Protein AF-A0A3D3LRG5-F1 (afdb_mon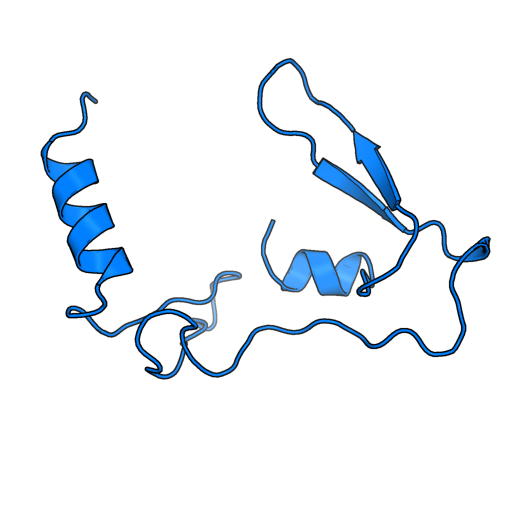omer_lite)

Secondary structure (DSSP, 8-state):
-HHHHHHHTT-BTT--EEEE--TTS--EEEEE-GGG--TTPPBP---SB-TTT-PBEE--TT-SS-EE--TT-HHHHHHHHHHHH---

pLDDT: mean 94.07, std 5.76, range [65.31, 98.56]

Radius of gyration: 16.62 Å; chains: 1; bounding box: 34×34×42 Å

Sequence (88 aa):
HNFDEIERLDIRIGDYVKIEKGGDVIPKVTEVIKDKRSKDLKKYSAPDNCPVCGSKLEKPEDEVNYYCINFNCPAQVQGRIEHFVSRD

Structure (mmCIF, N/CA/C/O backbone):
data_AF-A0A3D3LRG5-F1
#
_entry.id   AF-A0A3D3LRG5-F1
#
loop_
_atom_site.group_PDB
_atom_site.id
_atom_site.type_symbol
_atom_site.label_atom_id
_atom_site.label_alt_id
_atom_site.label_comp_id
_atom_site.label_asym_id
_atom_site.label_entity_id
_atom_site.label_seq_id
_atom_site.pdbx_PDB_ins_code
_atom_site.Cartn_x
_atom_site.Cartn_y
_atom_site.Cartn_z
_atom_site.occupancy
_atom_site.B_iso_or_equiv
_atom_site.auth_seq_id
_atom_site.auth_comp_id
_atom_site.auth_asym_id
_atom_site.auth_atom_id
_atom_site.pdbx_PDB_model_num
ATOM 1 N N . HIS A 1 1 ? -0.672 7.027 -0.207 1.00 86.94 1 HIS A N 1
ATOM 2 C CA . HIS A 1 1 ? -1.104 6.593 1.136 1.00 86.94 1 HIS A CA 1
ATOM 3 C C . HIS A 1 1 ? -0.369 5.361 1.638 1.00 86.94 1 HIS A C 1
ATOM 5 O O . HIS A 1 1 ? 0.136 5.513 2.720 1.00 86.94 1 HIS A O 1
ATOM 11 N N . ASN A 1 2 ? -0.208 4.250 0.902 1.00 94.19 2 ASN A N 1
ATOM 12 C CA . ASN A 1 2 ? 0.555 3.044 1.318 1.00 94.19 2 ASN A CA 1
ATOM 13 C C . ASN A 1 2 ? -0.077 2.200 2.456 1.00 94.19 2 ASN A C 1
ATOM 15 O O . ASN A 1 2 ? -1.123 2.551 3.002 1.00 94.19 2 ASN A O 1
ATOM 19 N N . PHE A 1 3 ? 0.517 1.029 2.723 1.00 94.62 3 PHE A N 1
ATOM 20 C CA . PHE A 1 3 ? 0.012 0.054 3.701 1.00 94.62 3 PHE A CA 1
ATOM 21 C C . PHE A 1 3 ? 0.312 0.439 5.151 1.00 94.62 3 PHE A C 1
ATOM 23 O O . PHE A 1 3 ? -0.474 0.103 6.033 1.00 94.62 3 PHE A O 1
ATOM 30 N N . ASP A 1 4 ? 1.381 1.195 5.389 1.00 93.38 4 ASP A N 1
ATOM 31 C CA . ASP A 1 4 ? 1.723 1.689 6.722 1.00 93.38 4 ASP A CA 1
ATOM 32 C C . ASP A 1 4 ? 0.638 2.674 7.204 1.00 93.38 4 ASP A C 1
ATOM 34 O O . ASP A 1 4 ? 0.258 2.668 8.371 1.00 93.38 4 ASP A O 1
ATOM 38 N N . GLU A 1 5 ? 0.036 3.455 6.296 1.00 95.06 5 GLU A N 1
ATOM 39 C CA . GLU A 1 5 ? -1.099 4.334 6.614 1.00 95.06 5 GLU A CA 1
ATOM 40 C C . GLU A 1 5 ? -2.396 3.563 6.911 1.00 95.06 5 GLU A C 1
ATOM 42 O O . GLU A 1 5 ? -3.154 3.943 7.807 1.00 95.06 5 GLU A O 1
ATOM 47 N N . ILE A 1 6 ? -2.643 2.459 6.192 1.00 95.81 6 ILE A N 1
ATOM 48 C CA . ILE A 1 6 ? -3.759 1.543 6.484 1.00 95.81 6 ILE A CA 1
ATOM 49 C C . ILE A 1 6 ? -3.610 0.989 7.902 1.00 95.81 6 ILE A C 1
ATOM 51 O O . ILE A 1 6 ? -4.585 0.971 8.656 1.00 95.81 6 ILE A O 1
ATOM 55 N N . GLU A 1 7 ? -2.399 0.574 8.278 1.00 95.06 7 GLU A N 1
ATOM 56 C CA . GLU A 1 7 ? -2.106 0.070 9.618 1.00 95.06 7 GLU A CA 1
ATOM 57 C C . GLU A 1 7 ? -2.211 1.169 10.682 1.00 95.06 7 GLU A C 1
ATOM 59 O O . GLU A 1 7 ? -2.870 0.965 11.704 1.00 95.06 7 GLU A O 1
ATOM 64 N N . ARG A 1 8 ? -1.649 2.358 10.426 1.00 95.25 8 ARG A N 1
ATOM 65 C CA . ARG A 1 8 ? -1.696 3.511 11.339 1.00 95.25 8 ARG A CA 1
ATOM 66 C C . ARG A 1 8 ? -3.129 3.923 11.672 1.00 95.25 8 ARG A C 1
ATOM 68 O O . ARG A 1 8 ? -3.427 4.251 12.820 1.00 95.25 8 ARG A O 1
ATOM 75 N N . LEU A 1 9 ? -4.016 3.911 10.678 1.00 95.69 9 LEU A N 1
ATOM 76 C CA . LEU A 1 9 ? -5.440 4.208 10.851 1.00 95.69 9 LEU A CA 1
ATOM 77 C C . LEU A 1 9 ? -6.260 2.985 11.315 1.00 95.69 9 LEU A C 1
ATOM 79 O O . LEU A 1 9 ? -7.432 3.143 11.662 1.00 95.69 9 LEU A O 1
ATOM 83 N N . ASP A 1 10 ? -5.656 1.790 11.361 1.00 95.75 10 ASP A N 1
ATOM 84 C CA . ASP A 1 10 ? -6.300 0.487 11.594 1.00 95.75 10 ASP A CA 1
ATOM 85 C C . ASP A 1 10 ? -7.525 0.296 10.688 1.00 95.75 10 ASP A C 1
ATOM 87 O O . ASP A 1 10 ? -8.587 -0.104 11.157 1.00 95.75 10 ASP A O 1
ATOM 91 N N . ILE A 1 11 ? -7.399 0.625 9.398 1.00 96.44 11 ILE A N 1
ATOM 92 C CA . ILE A 1 11 ? -8.485 0.481 8.420 1.00 96.44 11 ILE A CA 1
ATOM 93 C C . ILE A 1 11 ? -8.723 -1.000 8.129 1.00 96.44 11 ILE A C 1
ATOM 95 O O . ILE A 1 11 ? -7.801 -1.764 7.832 1.00 96.44 11 ILE A O 1
ATOM 99 N N . ARG A 1 12 ? -9.994 -1.399 8.170 1.00 96.75 12 ARG A N 1
ATOM 100 C CA . ARG A 1 12 ? -10.443 -2.758 7.867 1.00 96.75 12 ARG A CA 1
ATOM 101 C C . ARG A 1 12 ? -11.499 -2.746 6.779 1.00 96.75 12 ARG A C 1
ATOM 103 O O . ARG A 1 12 ? -12.259 -1.790 6.626 1.00 96.75 12 ARG A O 1
ATOM 110 N N . ILE A 1 13 ? -11.573 -3.837 6.024 1.00 94.75 13 ILE A N 1
ATOM 111 C CA . ILE A 1 13 ? -12.618 -3.999 5.010 1.00 94.75 13 ILE A CA 1
ATOM 112 C C . ILE A 1 13 ? -13.976 -4.027 5.718 1.00 94.75 13 ILE A C 1
ATOM 114 O O . ILE A 1 13 ? -14.188 -4.842 6.613 1.00 94.75 13 ILE A O 1
ATOM 118 N N . GLY A 1 14 ? -14.881 -3.138 5.306 1.00 94.44 14 GLY A N 1
ATO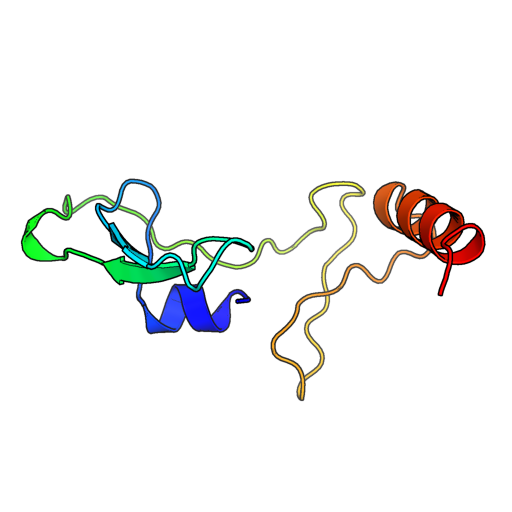M 119 C CA . GLY A 1 14 ? -16.212 -2.977 5.900 1.00 94.44 14 GLY A CA 1
ATOM 120 C C . GLY A 1 14 ? -16.317 -1.897 6.981 1.00 94.44 14 GLY A C 1
ATOM 121 O O . GLY A 1 14 ? -17.409 -1.694 7.507 1.00 94.44 14 GLY A O 1
ATOM 122 N N . ASP A 1 15 ? -15.228 -1.197 7.318 1.00 96.69 15 ASP A N 1
ATOM 123 C CA . ASP A 1 15 ? -15.284 -0.071 8.255 1.00 96.69 15 ASP A CA 1
ATOM 124 C C . ASP A 1 15 ? -16.091 1.117 7.702 1.00 96.69 15 ASP A C 1
ATOM 126 O O . ASP A 1 15 ? -16.058 1.434 6.511 1.00 96.69 15 ASP A O 1
ATOM 130 N N . TYR A 1 16 ? -16.742 1.845 8.611 1.00 96.94 16 TYR A N 1
ATOM 131 C CA . TYR A 1 16 ? -17.198 3.208 8.348 1.00 96.94 16 TYR A CA 1
ATOM 132 C C . TYR A 1 16 ? -16.030 4.176 8.543 1.00 96.94 16 TYR A C 1
ATOM 134 O O . TYR A 1 16 ? -15.355 4.137 9.572 1.00 96.94 16 TYR A O 1
ATOM 142 N N . VAL A 1 17 ? -15.818 5.083 7.591 1.00 96.69 17 VAL A N 1
ATOM 143 C CA . VAL A 1 17 ? -14.685 6.019 7.598 1.00 96.69 17 VAL A CA 1
ATOM 144 C C . VAL A 1 17 ? -15.135 7.456 7.370 1.00 96.69 17 VAL A C 1
ATOM 146 O O . VAL A 1 17 ? -16.170 7.696 6.745 1.00 96.69 17 VAL A O 1
ATOM 149 N N . LYS A 1 18 ? -14.347 8.420 7.855 1.00 96.19 18 LYS A N 1
ATOM 150 C CA . LYS A 1 18 ? -14.456 9.813 7.408 1.00 96.19 18 LYS A CA 1
ATOM 151 C C . LYS A 1 18 ? -13.533 10.045 6.220 1.00 96.19 18 LYS A C 1
ATOM 153 O O . LYS A 1 18 ? -12.401 9.560 6.185 1.00 96.19 18 LYS A O 1
ATOM 158 N N . ILE A 1 19 ? -14.048 10.790 5.250 1.00 95.00 19 ILE A N 1
ATOM 159 C CA . ILE A 1 19 ? -13.356 11.131 4.013 1.00 95.00 19 ILE A CA 1
ATOM 160 C C . ILE A 1 19 ? -13.268 12.651 3.938 1.00 95.00 19 ILE A C 1
ATOM 162 O O . ILE A 1 19 ? -14.251 13.347 4.186 1.00 95.00 19 ILE A O 1
ATOM 166 N N . GLU A 1 20 ? -12.097 13.157 3.581 1.00 93.38 20 GLU A N 1
ATOM 167 C CA . GLU A 1 20 ? -11.849 14.575 3.346 1.00 93.38 20 GLU A CA 1
ATOM 168 C C . GLU A 1 20 ? -11.494 14.790 1.875 1.00 93.38 20 GLU A C 1
ATOM 170 O O . GLU A 1 20 ? -10.662 14.073 1.310 1.00 93.38 20 GLU A O 1
ATOM 175 N N . LYS A 1 21 ? -12.117 15.792 1.249 1.00 88.19 21 LYS A N 1
ATOM 176 C CA . LYS A 1 21 ? -11.781 16.231 -0.105 1.00 88.19 21 LYS A CA 1
ATOM 177 C C . LYS A 1 21 ? -10.927 17.497 -0.011 1.00 88.19 21 LYS A C 1
ATOM 179 O O . LYS A 1 21 ? -11.439 18.562 0.321 1.00 88.19 21 LYS A O 1
ATOM 184 N N . GLY A 1 22 ? -9.633 17.383 -0.301 1.00 75.56 22 GLY A N 1
ATOM 185 C CA . GLY A 1 22 ? -8.757 18.543 -0.469 1.00 75.56 22 GLY A CA 1
ATOM 186 C C . GLY A 1 22 ? -8.868 19.090 -1.89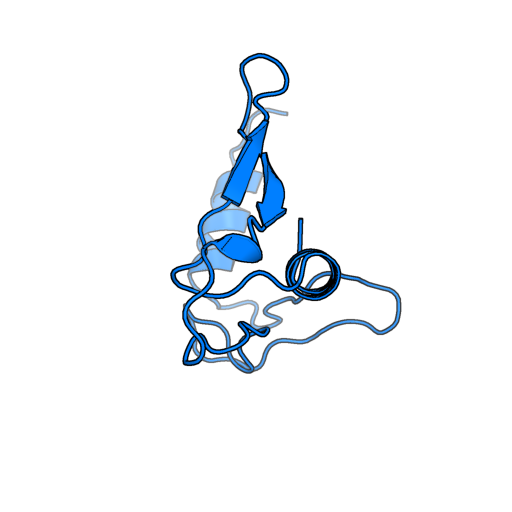3 1.00 75.56 22 GLY A C 1
ATOM 187 O O . GLY A 1 22 ? -8.283 18.518 -2.810 1.00 75.56 22 GLY A O 1
ATOM 188 N N . GLY A 1 23 ? -9.631 20.166 -2.098 1.00 76.00 23 GLY A N 1
ATOM 189 C CA . GLY A 1 23 ? -9.844 20.752 -3.430 1.00 76.00 23 GLY A CA 1
ATOM 190 C C . GLY A 1 23 ? -10.593 19.817 -4.393 1.00 76.00 23 GLY A C 1
ATOM 191 O O . GLY A 1 23 ? -11.543 19.146 -3.990 1.00 76.00 23 GLY A O 1
ATOM 192 N N . ASP A 1 24 ? -10.174 19.759 -5.662 1.00 74.56 24 ASP A N 1
ATOM 193 C CA . ASP A 1 24 ? -10.827 18.966 -6.723 1.00 74.56 24 ASP A CA 1
ATOM 194 C C . ASP A 1 24 ? -10.085 17.683 -7.140 1.00 74.56 24 ASP A C 1
ATOM 196 O O . ASP A 1 24 ? -10.442 17.073 -8.141 1.00 74.56 24 ASP A O 1
ATOM 200 N N . VAL A 1 25 ? -9.081 17.236 -6.375 1.00 77.88 25 VAL A N 1
ATOM 201 C CA . VAL A 1 25 ? -8.142 16.191 -6.831 1.00 77.88 25 VAL A CA 1
ATOM 202 C C . VAL A 1 25 ? -8.602 14.767 -6.475 1.00 77.88 25 VAL A C 1
ATOM 204 O O . VAL A 1 25 ? -9.284 14.136 -7.270 1.00 77.88 25 VAL A O 1
ATOM 207 N N . ILE A 1 26 ? -8.272 14.208 -5.310 1.00 87.19 26 ILE A N 1
ATOM 208 C CA . ILE A 1 26 ? -8.712 12.855 -4.910 1.00 87.19 26 ILE A CA 1
ATOM 209 C C . ILE A 1 26 ? -9.033 12.889 -3.409 1.00 87.19 26 ILE A C 1
ATOM 211 O O . ILE A 1 26 ? -8.197 13.364 -2.637 1.00 87.19 26 ILE A O 1
ATOM 215 N N . PRO A 1 27 ? -10.217 12.423 -2.962 1.00 91.88 27 PRO A N 1
ATOM 216 C CA . PRO A 1 27 ? -10.531 12.352 -1.538 1.00 91.88 27 PRO A CA 1
ATOM 217 C C . PRO A 1 27 ? -9.635 11.351 -0.799 1.00 91.88 27 PRO A C 1
ATOM 219 O O . PRO A 1 27 ? -9.278 10.306 -1.343 1.00 91.88 27 PRO A O 1
ATOM 222 N N . LYS A 1 28 ? -9.330 11.631 0.469 1.00 92.44 28 LYS A N 1
ATOM 223 C CA . LYS A 1 28 ? -8.541 10.749 1.343 1.00 92.44 28 LYS A CA 1
ATOM 224 C C . LYS A 1 28 ? -9.341 10.322 2.568 1.00 92.44 28 LYS A C 1
ATOM 226 O O . LYS A 1 28 ? -10.155 11.087 3.082 1.00 92.44 28 LYS A O 1
ATOM 231 N N . VAL A 1 29 ? -9.077 9.114 3.059 1.00 95.31 29 VAL A N 1
ATOM 232 C CA . VAL A 1 29 ? -9.579 8.659 4.361 1.00 95.31 29 VAL A CA 1
ATOM 233 C C . VAL A 1 29 ? -8.770 9.340 5.461 1.00 95.31 29 VAL A C 1
ATOM 235 O O . VAL A 1 29 ? -7.542 9.329 5.410 1.00 95.31 29 VAL A O 1
ATOM 238 N N . THR A 1 30 ? -9.446 9.935 6.443 1.00 95.38 30 THR A N 1
ATOM 239 C CA . THR A 1 30 ? -8.790 10.625 7.567 1.00 95.38 30 THR A CA 1
ATOM 240 C C . THR A 1 30 ? -8.864 9.840 8.868 1.00 95.38 30 THR A C 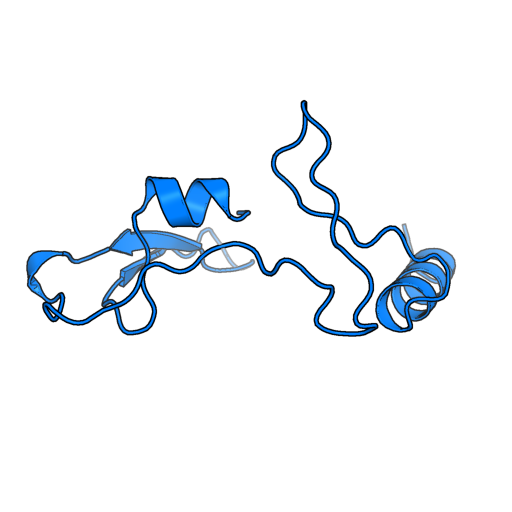1
ATOM 242 O O . THR A 1 30 ? -7.925 9.887 9.660 1.00 95.38 30 THR A O 1
ATOM 245 N N . GLU A 1 31 ? -9.947 9.093 9.088 1.00 96.00 31 GLU A N 1
ATOM 246 C CA . GLU A 1 31 ? -10.128 8.272 10.285 1.00 96.00 31 GLU A CA 1
ATOM 247 C C . GLU A 1 31 ? -11.188 7.179 10.103 1.00 96.00 31 GLU A C 1
ATOM 249 O O . GLU A 1 31 ? -12.099 7.292 9.276 1.00 96.00 31 GLU A O 1
ATOM 254 N N . VAL A 1 32 ? -11.090 6.136 10.931 1.00 97.19 32 VAL A N 1
ATOM 255 C CA . VAL A 1 32 ? -12.118 5.100 11.071 1.00 97.19 32 VAL A CA 1
ATOM 256 C C . VAL A 1 32 ? -13.074 5.447 12.210 1.00 97.19 32 VAL A C 1
ATOM 258 O O . VAL A 1 32 ? -12.649 5.749 13.325 1.00 97.19 32 VAL A O 1
ATOM 261 N N . ILE A 1 33 ? -14.376 5.310 11.965 1.00 96.81 33 ILE A N 1
ATOM 262 C CA . ILE A 1 33 ? -15.430 5.473 12.970 1.00 96.81 33 ILE A CA 1
ATOM 263 C C . ILE A 1 33 ? -15.549 4.175 13.781 1.00 96.81 33 ILE A C 1
ATOM 265 O O . ILE A 1 33 ? -16.427 3.342 13.541 1.00 96.81 33 ILE A O 1
ATOM 269 N N . LYS A 1 34 ? -14.641 3.995 14.746 1.00 94.06 34 LYS A N 1
ATOM 270 C CA . LYS A 1 34 ? -14.509 2.757 15.539 1.00 94.06 34 LYS A CA 1
ATOM 271 C C . LYS A 1 34 ? -15.788 2.363 16.285 1.00 94.06 34 LYS A C 1
ATOM 273 O O . LYS A 1 34 ? -16.052 1.174 16.419 1.00 94.06 34 LYS A O 1
ATOM 278 N N . ASP A 1 35 ? -16.620 3.324 16.679 1.00 95.50 35 ASP A N 1
ATOM 279 C CA . ASP A 1 35 ? -17.892 3.061 17.371 1.00 95.50 35 ASP A CA 1
ATOM 280 C C . ASP A 1 35 ? -18.907 2.289 16.512 1.00 95.50 35 ASP A C 1
ATOM 282 O O . ASP A 1 35 ? -19.817 1.653 17.039 1.00 95.50 35 ASP A O 1
ATOM 286 N N . LYS A 1 36 ? -18.756 2.323 15.181 1.00 95.31 36 LYS A N 1
ATOM 287 C CA . LYS A 1 36 ? -19.606 1.589 14.229 1.00 95.31 36 LYS A CA 1
ATOM 288 C C . LYS A 1 36 ? -18.965 0.296 13.724 1.00 95.31 36 LYS A C 1
ATOM 290 O O . LYS A 1 36 ? -19.509 -0.347 12.826 1.00 95.31 36 LYS A O 1
ATOM 295 N N . ARG A 1 37 ? -17.800 -0.079 14.255 1.00 95.25 37 ARG A N 1
ATOM 296 C CA . ARG A 1 37 ? -17.044 -1.238 13.785 1.00 95.25 37 ARG A CA 1
ATOM 297 C C . ARG A 1 37 ? -17.670 -2.540 14.282 1.00 95.25 37 ARG A C 1
ATOM 299 O O . ARG A 1 37 ? -17.835 -2.746 15.483 1.00 95.25 37 ARG A O 1
ATOM 306 N N . SER A 1 38 ? -17.938 -3.457 13.352 1.00 92.19 38 SER A N 1
ATOM 307 C CA . SER A 1 38 ? -18.284 -4.840 13.697 1.00 92.19 38 SER A CA 1
ATOM 308 C C . SER A 1 38 ? -17.071 -5.578 14.277 1.00 92.19 38 SER A C 1
ATOM 310 O O . SER A 1 38 ? -15.933 -5.349 13.863 1.00 92.19 38 SER A O 1
ATOM 312 N N . LYS A 1 39 ? -17.299 -6.492 15.224 1.00 88.25 39 LYS A N 1
ATOM 313 C CA . LYS A 1 39 ? -16.223 -7.216 15.926 1.00 88.25 39 LYS A CA 1
ATOM 314 C C . LYS A 1 39 ? -15.402 -8.127 15.008 1.00 88.25 39 LYS A C 1
ATOM 316 O O . LYS A 1 39 ? -14.233 -8.369 15.291 1.00 88.25 39 LYS A O 1
ATOM 321 N N . ASP A 1 40 ? -15.983 -8.556 13.892 1.00 92.06 40 ASP A N 1
ATOM 322 C CA . ASP A 1 40 ? -15.422 -9.619 13.052 1.00 92.06 40 ASP A CA 1
ATOM 323 C C . ASP A 1 40 ? -14.627 -9.086 11.847 1.00 92.06 40 ASP A C 1
ATOM 325 O O . ASP A 1 40 ? -14.217 -9.849 10.968 1.00 92.06 40 ASP A O 1
ATOM 329 N N . LEU A 1 41 ? -14.398 -7.767 11.781 1.00 94.44 41 LEU A N 1
ATOM 330 C CA . LEU A 1 41 ? -13.657 -7.166 10.676 1.00 94.44 41 LEU A CA 1
ATOM 331 C C . LEU A 1 41 ? -12.164 -7.496 10.764 1.00 94.44 41 LEU A C 1
ATOM 333 O O . LEU A 1 41 ? -11.494 -7.249 11.777 1.00 94.44 41 LEU A O 1
ATOM 337 N N . LYS A 1 42 ? -11.636 -8.014 9.655 1.00 91.50 42 LYS A N 1
ATOM 338 C CA . LYS A 1 42 ? -10.237 -8.420 9.508 1.00 91.50 42 LYS A CA 1
ATOM 339 C C . LYS A 1 42 ? -9.362 -7.234 9.122 1.00 91.50 42 LYS A C 1
ATOM 341 O O . LYS A 1 42 ? -9.758 -6.398 8.312 1.00 91.50 42 LYS A O 1
ATOM 346 N N . LYS A 1 43 ? -8.154 -7.194 9.687 1.00 91.94 43 LYS A N 1
ATOM 347 C CA . LYS A 1 43 ? -7.113 -6.261 9.248 1.00 91.94 43 LYS A CA 1
ATOM 348 C C . LYS A 1 43 ? -6.773 -6.509 7.780 1.00 91.94 43 LYS A C 1
ATOM 350 O O . LYS A 1 43 ? -6.802 -7.652 7.325 1.00 91.94 43 LYS A O 1
ATOM 355 N N . TYR A 1 44 ? -6.450 -5.436 7.072 1.00 92.94 44 TYR A N 1
ATOM 356 C CA . TYR A 1 44 ? -5.957 -5.496 5.705 1.00 92.94 44 TYR A CA 1
ATOM 357 C C . TYR A 1 44 ? -4.446 -5.257 5.700 1.00 92.94 44 TYR A C 1
ATOM 359 O O . TYR A 1 44 ? -3.970 -4.326 6.345 1.00 92.94 44 TYR A O 1
ATOM 367 N N . SER A 1 45 ? -3.703 -6.110 5.001 1.00 92.06 45 SER A N 1
ATOM 368 C CA . SER A 1 45 ? -2.244 -6.058 4.894 1.00 92.06 45 SER A CA 1
ATOM 369 C C . SER A 1 45 ? -1.813 -6.025 3.431 1.00 92.06 45 SER A C 1
ATOM 371 O O . SER A 1 45 ? -2.617 -6.277 2.529 1.00 92.06 45 SER A O 1
ATOM 373 N N . ALA A 1 46 ? -0.535 -5.727 3.197 1.00 93.31 46 ALA A N 1
ATOM 374 C CA . ALA A 1 46 ? 0.051 -5.863 1.871 1.00 93.31 46 ALA A CA 1
ATOM 375 C C . ALA A 1 46 ? -0.088 -7.308 1.357 1.00 93.31 46 ALA A C 1
ATOM 377 O O . ALA A 1 46 ? 0.050 -8.243 2.151 1.00 93.31 46 ALA A O 1
ATOM 378 N N . PRO A 1 47 ? -0.386 -7.512 0.061 1.00 95.50 47 PRO A N 1
ATOM 379 C CA . PRO A 1 47 ? -0.328 -8.839 -0.532 1.00 95.50 47 PRO A CA 1
ATOM 380 C C . PRO A 1 47 ? 1.133 -9.284 -0.680 1.00 95.50 47 PRO A C 1
ATOM 382 O O . PRO A 1 47 ? 1.995 -8.473 -1.006 1.00 95.50 47 PRO A O 1
ATOM 385 N N . ASP A 1 48 ? 1.408 -10.578 -0.517 1.00 96.38 48 ASP A N 1
ATOM 386 C CA . ASP A 1 48 ? 2.766 -11.116 -0.714 1.00 96.38 48 ASP A CA 1
ATOM 387 C C . ASP A 1 48 ? 3.181 -11.120 -2.195 1.00 96.38 48 ASP A C 1
ATOM 389 O O . ASP A 1 48 ? 4.359 -10.984 -2.536 1.00 96.38 48 ASP A O 1
ATOM 393 N N . ASN A 1 49 ? 2.195 -11.254 -3.086 1.00 98.19 49 ASN A N 1
ATOM 394 C CA . ASN A 1 49 ? 2.386 -11.388 -4.524 1.00 98.19 49 ASN A CA 1
ATOM 395 C C . ASN A 1 49 ? 1.653 -10.280 -5.284 1.00 98.19 49 ASN A C 1
ATOM 397 O O . ASN A 1 49 ? 0.572 -9.828 -4.905 1.00 98.19 49 ASN A O 1
ATOM 401 N N . CYS A 1 50 ? 2.227 -9.878 -6.414 1.00 98.06 50 CYS A N 1
ATOM 402 C CA . CYS A 1 50 ? 1.645 -8.913 -7.327 1.00 98.06 50 CYS A CA 1
ATOM 403 C C . CYS A 1 50 ? 0.288 -9.423 -7.838 1.00 98.06 50 CYS A C 1
ATOM 405 O O . CYS A 1 50 ? 0.242 -10.496 -8.444 1.00 98.06 50 CYS A O 1
ATOM 407 N N . PRO A 1 51 ? -0.799 -8.645 -7.702 1.00 97.69 51 PRO A N 1
ATOM 408 C CA . PRO A 1 51 ? -2.127 -9.069 -8.147 1.00 97.69 51 PRO A CA 1
ATOM 409 C C . PRO A 1 51 ? -2.263 -9.159 -9.676 1.00 97.69 51 PRO A C 1
ATOM 411 O O . PRO A 1 51 ? -3.259 -9.678 -10.164 1.00 97.69 51 PRO A O 1
ATOM 414 N N . VAL A 1 52 ? -1.282 -8.654 -10.436 1.00 98.44 52 VAL A N 1
ATOM 415 C CA . VAL A 1 52 ? -1.301 -8.650 -11.908 1.00 98.44 52 VAL A CA 1
ATOM 416 C C . VAL A 1 52 ? -0.501 -9.812 -12.494 1.00 98.44 52 VAL A C 1
ATOM 418 O O . VAL A 1 52 ? -0.992 -10.510 -13.372 1.00 98.44 52 VAL A O 1
ATOM 421 N N . CYS A 1 53 ? 0.738 -10.018 -12.036 1.00 98.06 53 CYS A N 1
ATOM 422 C CA . CYS A 1 53 ? 1.644 -11.021 -12.615 1.00 98.06 53 CYS A CA 1
ATOM 423 C C . CYS A 1 53 ? 1.996 -12.179 -11.671 1.00 98.06 53 CYS A C 1
ATOM 425 O O . CYS A 1 53 ? 2.715 -13.089 -12.074 1.00 98.06 53 CYS A O 1
ATOM 427 N N . GLY A 1 54 ? 1.547 -12.143 -10.413 1.00 98.00 54 GLY A N 1
ATOM 428 C CA . GLY A 1 54 ? 1.808 -13.184 -9.416 1.00 98.00 54 GLY A CA 1
ATOM 429 C C . GLY A 1 54 ? 3.228 -13.209 -8.836 1.00 98.00 54 GLY A C 1
ATOM 430 O O . GLY A 1 54 ? 3.476 -13.972 -7.908 1.00 98.00 54 GLY A O 1
ATOM 431 N N . SER A 1 55 ? 4.163 -12.391 -9.330 1.00 98.12 55 SER A N 1
ATOM 432 C CA . SER A 1 55 ? 5.524 -12.309 -8.778 1.00 98.12 55 SER A CA 1
ATOM 433 C C . SER A 1 55 ? 5.531 -11.749 -7.353 1.00 98.12 55 SER A C 1
ATOM 435 O O . SER A 1 55 ? 4.713 -10.887 -7.038 1.00 98.12 55 SER A O 1
ATOM 437 N N . LYS A 1 56 ? 6.472 -12.195 -6.513 1.00 98.06 56 LYS A N 1
ATOM 438 C CA . LYS A 1 56 ? 6.634 -11.701 -5.137 1.00 98.06 56 LYS A CA 1
ATOM 439 C C . LYS A 1 56 ? 6.862 -10.182 -5.117 1.00 98.06 56 LYS A C 1
ATOM 441 O O . LYS A 1 56 ? 7.582 -9.66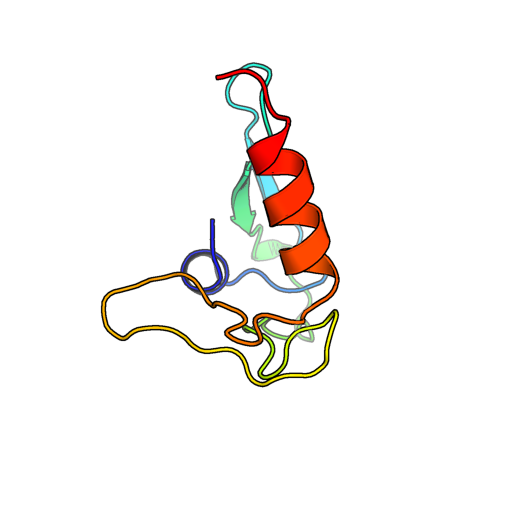0 -5.971 1.00 98.06 56 LYS A O 1
ATOM 446 N N . LEU A 1 57 ? 6.220 -9.488 -4.178 1.00 98.06 57 LEU A N 1
ATOM 447 C CA . LEU A 1 57 ? 6.452 -8.064 -3.939 1.00 98.06 57 LEU A CA 1
ATOM 448 C C . LEU A 1 57 ? 7.653 -7.850 -3.015 1.00 98.06 57 LEU A C 1
ATOM 450 O O . LEU A 1 57 ? 7.920 -8.658 -2.126 1.00 98.06 57 LEU A O 1
ATOM 454 N N . GLU A 1 58 ? 8.339 -6.728 -3.207 1.00 97.25 58 GLU A N 1
ATOM 455 C CA . GLU A 1 58 ? 9.450 -6.293 -2.361 1.00 97.25 58 GLU A CA 1
ATOM 456 C C . GLU A 1 58 ? 9.139 -4.937 -1.723 1.00 97.25 58 GLU A C 1
ATOM 458 O O . GLU A 1 58 ? 8.630 -4.035 -2.391 1.00 97.25 58 GLU A O 1
ATOM 463 N N . LYS A 1 59 ? 9.444 -4.797 -0.429 1.00 96.00 59 LYS A N 1
ATOM 464 C CA . LYS A 1 59 ? 9.462 -3.521 0.296 1.00 96.00 59 LYS A CA 1
ATOM 465 C C . LYS A 1 59 ? 10.923 -3.234 0.663 1.00 96.00 59 LYS A C 1
ATOM 467 O O . LYS A 1 59 ? 11.437 -3.922 1.546 1.00 96.00 59 LYS A O 1
ATOM 472 N N . PRO A 1 60 ? 11.605 -2.302 -0.026 1.00 95.25 60 PRO A N 1
ATOM 473 C CA . PRO A 1 60 ? 12.940 -1.860 0.374 1.00 95.25 60 PRO A CA 1
ATOM 474 C C . PRO A 1 60 ? 12.934 -1.355 1.826 1.00 95.25 60 PRO A C 1
ATOM 476 O O . PRO A 1 60 ? 11.947 -0.760 2.253 1.00 95.25 60 PRO A O 1
ATOM 479 N N . GLU A 1 61 ? 14.012 -1.590 2.583 1.00 92.00 61 GLU A N 1
ATOM 480 C CA . GLU A 1 61 ? 14.056 -1.301 4.032 1.00 92.00 61 GLU A CA 1
ATOM 481 C C . GLU A 1 61 ? 13.769 0.173 4.366 1.00 92.00 61 GLU A C 1
ATOM 483 O O . GLU A 1 61 ? 13.071 0.458 5.337 1.00 92.00 61 GLU A O 1
ATOM 488 N N . ASP A 1 62 ? 14.228 1.094 3.517 1.00 93.94 62 ASP A N 1
ATOM 489 C CA . ASP A 1 62 ? 14.072 2.542 3.702 1.00 93.94 62 ASP A CA 1
ATOM 490 C C . ASP A 1 62 ? 12.841 3.128 2.982 1.00 93.94 62 ASP A C 1
ATOM 492 O O . ASP A 1 62 ? 12.687 4.348 2.882 1.00 93.94 62 ASP A O 1
ATOM 496 N N . GLU A 1 63 ? 11.943 2.280 2.467 1.00 93.81 63 GLU A N 1
ATOM 497 C CA . GLU A 1 63 ? 10.759 2.709 1.727 1.00 93.81 63 GLU A CA 1
ATOM 498 C C . GLU A 1 63 ? 9.447 2.210 2.337 1.00 93.81 63 GLU A C 1
ATOM 500 O O . GLU A 1 63 ? 9.327 1.123 2.895 1.00 93.81 63 GLU A O 1
ATOM 505 N N . VAL A 1 64 ? 8.397 3.014 2.176 1.00 93.56 64 VAL A N 1
ATOM 506 C CA . VAL A 1 64 ? 7.039 2.694 2.653 1.00 93.56 64 VAL A CA 1
ATOM 507 C C . VAL A 1 64 ? 6.195 1.952 1.611 1.00 93.56 64 VAL A C 1
ATOM 509 O O . VAL A 1 64 ? 5.118 1.436 1.918 1.00 93.56 64 VAL A O 1
ATOM 512 N N . ASN A 1 65 ? 6.653 1.919 0.360 1.00 95.19 65 ASN A N 1
ATOM 513 C CA . ASN A 1 65 ? 5.928 1.333 -0.760 1.00 95.19 65 ASN A CA 1
ATOM 514 C C . ASN A 1 65 ? 6.389 -0.101 -1.033 1.00 95.19 65 ASN A C 1
ATOM 516 O O . ASN A 1 65 ? 7.548 -0.453 -0.838 1.00 95.19 65 ASN A O 1
ATOM 520 N N . TYR A 1 66 ? 5.461 -0.904 -1.546 1.00 96.38 66 TYR A N 1
ATOM 521 C CA . TYR A 1 66 ? 5.751 -2.228 -2.083 1.00 96.38 66 TYR A CA 1
ATOM 522 C C . TYR A 1 66 ? 5.841 -2.142 -3.600 1.00 96.38 66 TYR A C 1
ATOM 524 O O . TYR A 1 66 ? 4.992 -1.519 -4.244 1.00 96.38 66 TYR A O 1
ATOM 532 N N . TYR A 1 67 ? 6.822 -2.831 -4.168 1.00 96.69 67 TYR A N 1
ATOM 533 C CA . TYR A 1 67 ? 7.089 -2.830 -5.594 1.00 96.69 67 TYR A CA 1
ATOM 534 C C . TYR A 1 67 ? 7.015 -4.235 -6.168 1.00 96.69 67 TYR A C 1
ATOM 536 O O . TYR A 1 67 ? 7.457 -5.220 -5.578 1.00 96.69 67 TYR A O 1
ATOM 544 N N . CYS A 1 68 ? 6.456 -4.323 -7.371 1.00 97.88 68 CYS A N 1
ATOM 545 C CA . CYS A 1 68 ? 6.658 -5.483 -8.217 1.00 97.88 68 CYS A CA 1
ATOM 546 C C . CYS A 1 68 ? 8.017 -5.310 -8.906 1.00 97.88 68 CYS A C 1
ATOM 548 O O . CYS A 1 68 ? 8.233 -4.300 -9.567 1.00 97.88 68 CYS A O 1
ATOM 550 N N . ILE A 1 69 ? 8.917 -6.283 -8.788 1.00 96.56 69 ILE A N 1
ATOM 551 C CA . ILE A 1 69 ? 10.247 -6.227 -9.428 1.00 96.56 69 ILE A CA 1
ATOM 552 C C . ILE A 1 69 ? 10.309 -6.969 -10.771 1.00 96.56 69 ILE A C 1
ATOM 554 O O . ILE A 1 69 ? 11.327 -6.966 -11.458 1.00 96.56 69 ILE A O 1
ATOM 558 N N . ASN A 1 70 ? 9.212 -7.615 -11.175 1.00 97.81 70 ASN A N 1
ATOM 559 C CA . ASN A 1 70 ? 9.147 -8.314 -12.450 1.00 97.81 70 ASN A CA 1
ATOM 560 C C . ASN A 1 70 ? 9.030 -7.310 -13.599 1.00 97.81 70 ASN A C 1
ATOM 562 O O . ASN A 1 70 ? 7.945 -6.800 -13.884 1.00 97.81 70 ASN A O 1
ATOM 566 N N . PHE A 1 71 ? 10.138 -7.091 -14.304 1.00 96.69 71 PHE A N 1
ATOM 567 C CA . PHE A 1 71 ? 10.192 -6.180 -15.441 1.00 96.69 71 PHE A CA 1
ATOM 568 C C . PHE A 1 71 ? 9.159 -6.518 -16.527 1.00 96.69 71 PHE A C 1
ATOM 570 O O . PHE A 1 71 ? 8.615 -5.613 -17.153 1.00 96.69 71 PHE A O 1
ATOM 577 N N . ASN A 1 72 ? 8.811 -7.794 -16.706 1.00 97.75 72 ASN A N 1
ATOM 578 C CA . ASN A 1 72 ? 7.825 -8.247 -17.691 1.00 97.75 72 ASN A CA 1
ATOM 579 C C . ASN A 1 72 ? 6.376 -8.210 -17.174 1.00 97.75 72 ASN A C 1
ATOM 581 O O . ASN A 1 72 ? 5.470 -8.693 -17.852 1.00 97.75 72 ASN A O 1
ATOM 585 N N . CYS A 1 73 ? 6.126 -7.658 -15.982 1.00 98.56 73 CYS A N 1
ATOM 586 C CA . CYS A 1 73 ? 4.774 -7.492 -15.456 1.00 98.56 73 CYS A CA 1
ATOM 587 C C . CYS A 1 73 ? 3.922 -6.653 -16.431 1.00 98.56 73 CYS A C 1
ATOM 589 O O . CYS A 1 73 ? 4.323 -5.528 -16.746 1.00 98.56 73 CYS A O 1
ATOM 591 N N . PRO A 1 74 ? 2.734 -7.133 -16.859 1.00 98.50 74 PRO A N 1
ATOM 592 C CA . PRO A 1 74 ? 1.884 -6.413 -17.809 1.00 98.50 74 PRO A CA 1
ATOM 593 C C . PRO A 1 74 ? 1.581 -4.970 -17.390 1.00 98.50 74 PRO A C 1
ATOM 595 O O . PRO A 1 74 ? 1.692 -4.061 -18.207 1.00 98.50 74 PRO A O 1
ATOM 598 N N . ALA A 1 75 ? 1.301 -4.741 -16.101 1.00 98.25 75 ALA A N 1
ATOM 599 C CA . ALA A 1 75 ? 1.038 -3.400 -15.576 1.00 98.25 75 ALA A CA 1
ATOM 600 C C . ALA A 1 75 ? 2.260 -2.472 -15.673 1.00 98.25 75 ALA A C 1
ATOM 602 O O . ALA A 1 75 ? 2.109 -1.288 -15.954 1.00 98.25 75 ALA A O 1
ATOM 603 N N . GLN A 1 76 ? 3.476 -2.994 -15.482 1.00 97.94 76 GLN A N 1
ATOM 604 C CA . GLN A 1 76 ? 4.683 -2.179 -15.622 1.00 97.94 76 GLN A CA 1
ATOM 605 C C . GLN A 1 76 ? 5.032 -1.904 -17.080 1.00 97.94 76 GLN A C 1
ATOM 607 O O . GLN A 1 76 ? 5.480 -0.808 -17.398 1.00 97.94 76 GL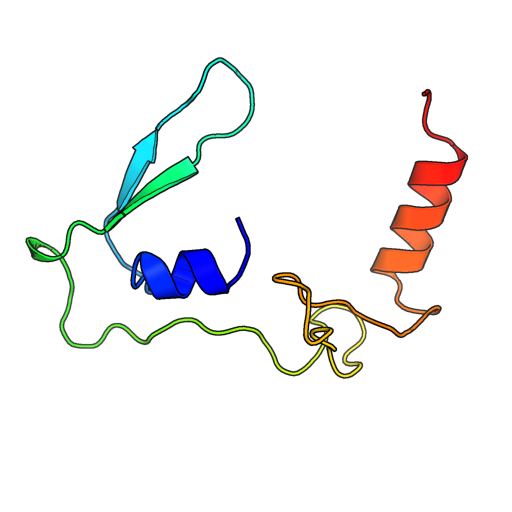N A O 1
ATOM 612 N N . VAL A 1 77 ? 4.845 -2.886 -17.968 1.00 98.31 77 VAL A N 1
ATOM 613 C CA . VAL A 1 77 ? 5.037 -2.688 -19.412 1.00 98.31 77 VAL A CA 1
ATOM 614 C C . VAL A 1 77 ? 4.103 -1.587 -19.901 1.00 98.31 77 VAL A C 1
ATOM 616 O O . VAL A 1 77 ? 4.570 -0.641 -20.530 1.00 98.31 77 VAL A O 1
ATOM 619 N N . GLN A 1 78 ? 2.820 -1.671 -19.545 1.00 98.25 78 GLN A N 1
ATOM 620 C CA . GLN A 1 78 ? 1.839 -0.638 -19.853 1.00 98.25 78 GLN A CA 1
ATOM 621 C C . GLN A 1 78 ? 2.264 0.722 -19.283 1.00 98.25 78 GLN A C 1
ATOM 623 O O . GLN A 1 78 ? 2.400 1.674 -20.047 1.00 98.25 78 GLN A O 1
ATOM 628 N N . GLY A 1 79 ? 2.566 0.798 -17.983 1.00 97.25 79 GLY A N 1
ATOM 629 C CA . GLY A 1 79 ? 2.956 2.055 -17.339 1.00 97.25 79 GLY A CA 1
ATOM 630 C C . GLY A 1 79 ? 4.218 2.689 -17.935 1.00 97.25 79 GLY A C 1
ATOM 631 O O . GLY A 1 79 ? 4.283 3.905 -18.081 1.00 97.25 79 GLY A O 1
ATOM 632 N N . ARG A 1 80 ? 5.213 1.891 -18.349 1.00 97.00 80 ARG A N 1
ATOM 633 C CA . ARG A 1 80 ? 6.416 2.409 -19.026 1.00 97.00 80 ARG A CA 1
ATOM 634 C C . ARG A 1 80 ? 6.114 2.963 -20.413 1.00 97.00 80 ARG A C 1
ATOM 636 O O . ARG A 1 80 ? 6.691 3.980 -20.780 1.00 97.00 80 ARG A O 1
ATOM 643 N N . ILE A 1 81 ? 5.235 2.311 -21.177 1.00 97.38 81 ILE A N 1
ATOM 644 C CA . ILE A 1 81 ? 4.808 2.817 -22.490 1.00 97.38 81 ILE A CA 1
ATOM 645 C C . ILE A 1 81 ? 4.025 4.119 -22.311 1.00 97.38 81 ILE A C 1
ATOM 647 O O . ILE A 1 81 ? 4.328 5.093 -22.991 1.00 97.38 81 ILE A O 1
ATOM 651 N N . GLU A 1 82 ? 3.069 4.155 -21.378 1.00 97.81 82 GLU A N 1
ATOM 652 C CA . GLU A 1 82 ? 2.287 5.354 -21.049 1.00 97.81 82 GLU A CA 1
ATOM 653 C C . GLU A 1 82 ? 3.189 6.516 -20.629 1.00 97.81 82 GLU A C 1
ATOM 655 O O . GLU A 1 82 ? 3.036 7.620 -21.142 1.00 97.81 82 GLU A O 1
ATOM 660 N N . HIS A 1 83 ? 4.169 6.260 -19.759 1.00 96.00 83 HIS A N 1
ATOM 661 C CA . HIS A 1 83 ? 5.147 7.264 -19.352 1.00 96.00 83 HIS A CA 1
ATOM 662 C C . HIS A 1 83 ? 5.992 7.755 -20.534 1.00 96.00 83 HIS A C 1
ATOM 664 O O . HIS A 1 83 ? 6.136 8.960 -20.716 1.00 96.00 83 HIS A O 1
ATOM 670 N N . PHE A 1 84 ? 6.486 6.843 -21.378 1.00 96.44 84 PHE A N 1
ATOM 671 C CA . PHE A 1 84 ? 7.286 7.191 -22.556 1.00 96.44 84 PHE A CA 1
ATOM 672 C C . PHE A 1 84 ? 6.546 8.116 -23.535 1.00 96.44 84 PHE A C 1
ATOM 674 O O . PHE A 1 84 ? 7.177 8.957 -24.169 1.00 96.44 84 PHE A O 1
ATOM 681 N N . VAL A 1 85 ? 5.222 7.973 -23.663 1.00 97.12 85 VAL A N 1
ATOM 682 C CA . VAL A 1 85 ? 4.396 8.815 -24.550 1.00 97.12 85 VAL A CA 1
ATOM 683 C C . VAL A 1 85 ? 3.689 9.968 -23.829 1.00 97.12 85 VAL A C 1
ATOM 685 O O . VAL A 1 85 ? 2.944 10.714 -24.470 1.00 97.12 85 VAL A O 1
ATOM 688 N N . SER A 1 86 ? 3.871 10.111 -22.513 1.00 95.50 86 SER A N 1
ATOM 689 C CA . SER A 1 86 ? 3.246 11.186 -21.742 1.00 95.50 86 SER A CA 1
ATOM 690 C C . SER A 1 86 ? 3.840 12.549 -22.112 1.00 95.50 86 SER A C 1
ATOM 692 O O . SER A 1 86 ? 4.996 12.653 -22.517 1.00 95.50 86 SER A O 1
ATOM 694 N N . ARG A 1 87 ? 3.020 13.602 -22.036 1.00 85.06 87 ARG A N 1
ATOM 695 C CA . ARG A 1 87 ? 3.518 14.981 -22.081 1.00 85.06 87 ARG A CA 1
ATOM 696 C C . ARG A 1 87 ? 4.031 15.319 -20.686 1.00 85.06 87 ARG A C 1
ATOM 698 O O . ARG A 1 87 ? 3.287 15.077 -19.737 1.00 85.06 87 ARG A O 1
ATOM 705 N N . ASP A 1 88 ? 5.254 15.840 -20.611 1.00 65.31 88 ASP A N 1
ATOM 706 C CA . ASP A 1 88 ? 5.813 16.428 -19.386 1.00 65.31 88 ASP A CA 1
ATOM 707 C C . ASP A 1 88 ? 4.822 17.397 -18.715 1.00 65.31 88 ASP A C 1
ATOM 709 O O . ASP A 1 88 ? 4.157 18.177 -19.448 1.00 65.31 88 ASP A O 1
#

Foldseek 3Di:
DAFVVCVVQQPFPPFDFDWDDDPPDDIDTDHTPVVPDDPPTDGDGDDQADPQPRHGWDDPPPHRDIDDPPCPRPVNVVVVVCVVPDDD